Protein AF-A0A846D8H5-F1 (afdb_monomer_lite)

Foldseek 3Di:
DDDDDPDPDPPDPPFDDDPDDAQDWDAACDDPRHGDIFGWHDADRNVRDTDTPPDD

Secondary structure (DSSP, 8-state):
------------------S--TT-EEE--SSTTTT-EEEEEEEEGGGTEEEETTB-

Sequence (56 aa):
MPIKHQKAQTDTPLRYKMHVNKGDTVQVIAGRDKGKIGEILRTLPKISTAVVKGVN

Radius of gyration: 19.16 Å; chains: 1; bounding box: 60×16×39 Å

Structure (mmCIF, N/CA/C/O backbone):
data_AF-A0A846D8H5-F1
#
_entry.id   AF-A0A846D8H5-F1
#
loop_
_atom_site.group_PDB
_atom_site.id
_atom_site.type_symbol
_atom_site.label_atom_id
_atom_site.label_alt_id
_atom_site.label_comp_id
_atom_site.label_asym_id
_atom_site.label_entity_id
_atom_site.label_seq_id
_atom_site.pdbx_PDB_ins_code
_atom_site.Cartn_x
_atom_site.Cartn_y
_atom_site.Cartn_z
_atom_site.occupancy
_atom_site.B_iso_or_equiv
_atom_site.auth_seq_id
_atom_site.auth_comp_id
_atom_site.auth_asym_id
_atom_site.auth_atom_id
_atom_site.pdbx_PDB_model_num
ATOM 1 N N . MET A 1 1 ? 47.445 -7.336 -30.372 1.00 42.44 1 MET A N 1
ATOM 2 C CA . MET A 1 1 ? 46.604 -6.349 -29.657 1.00 42.44 1 MET A CA 1
ATOM 3 C C . MET A 1 1 ? 45.239 -6.969 -29.373 1.00 42.44 1 MET A C 1
ATOM 5 O O . MET A 1 1 ? 44.494 -7.175 -30.322 1.00 42.44 1 MET A O 1
ATOM 9 N N . PRO A 1 2 ? 44.917 -7.345 -28.124 1.00 45.84 2 PRO A N 1
ATOM 10 C CA . PRO A 1 2 ? 43.607 -7.886 -27.785 1.00 45.84 2 PRO A CA 1
ATOM 11 C C . PRO A 1 2 ? 42.650 -6.763 -27.366 1.00 45.84 2 PRO A C 1
ATOM 13 O O . PRO A 1 2 ? 42.877 -6.069 -26.379 1.00 45.84 2 PRO A O 1
ATOM 16 N N . ILE A 1 3 ? 41.555 -6.612 -28.106 1.00 63.84 3 ILE A N 1
ATOM 17 C CA . ILE A 1 3 ? 40.400 -5.823 -27.682 1.00 63.84 3 ILE A CA 1
ATOM 18 C C . ILE A 1 3 ? 39.554 -6.742 -26.794 1.00 63.84 3 ILE A C 1
ATOM 20 O O . ILE A 1 3 ? 38.936 -7.683 -27.286 1.00 63.84 3 ILE A O 1
ATOM 24 N N . LYS A 1 4 ? 39.528 -6.496 -25.482 1.00 52.75 4 LYS A N 1
ATOM 25 C CA . LYS A 1 4 ? 38.524 -7.075 -24.577 1.00 52.75 4 LYS A CA 1
ATOM 26 C C . LYS A 1 4 ? 37.913 -5.962 -23.735 1.00 52.75 4 LYS A C 1
ATOM 28 O O . LYS A 1 4 ? 38.416 -5.628 -22.671 1.00 52.75 4 LYS A O 1
ATOM 33 N N . HIS A 1 5 ? 36.799 -5.418 -24.214 1.00 52.75 5 HIS A N 1
ATOM 34 C CA . HIS A 1 5 ? 35.854 -4.689 -23.376 1.00 52.75 5 HIS A CA 1
ATOM 35 C C . HIS A 1 5 ? 34.794 -5.683 -22.894 1.00 52.75 5 HIS A C 1
ATOM 37 O O . HIS A 1 5 ? 33.788 -5.895 -23.565 1.00 52.75 5 HIS A O 1
ATOM 43 N N . GLN A 1 6 ? 35.020 -6.321 -21.745 1.00 61.38 6 GLN A N 1
ATOM 44 C CA . GLN A 1 6 ? 33.937 -6.985 -21.018 1.00 61.38 6 GLN A CA 1
ATOM 45 C C . GLN A 1 6 ? 33.257 -5.925 -20.152 1.00 61.38 6 GLN A C 1
ATOM 47 O O . GLN A 1 6 ? 33.773 -5.540 -19.106 1.00 61.38 6 GLN A O 1
ATOM 52 N N . LYS A 1 7 ? 32.116 -5.402 -20.613 1.00 55.94 7 LYS A N 1
ATOM 53 C CA . LYS A 1 7 ? 31.236 -4.605 -19.755 1.00 55.94 7 LYS A CA 1
ATOM 54 C C . LYS A 1 7 ? 30.581 -5.558 -18.759 1.00 55.94 7 LYS A C 1
ATOM 56 O O . LYS A 1 7 ? 29.754 -6.378 -19.148 1.00 55.94 7 LYS A O 1
ATOM 61 N N . ALA A 1 8 ? 30.974 -5.450 -17.494 1.00 57.19 8 ALA A N 1
ATOM 62 C CA . ALA A 1 8 ? 30.275 -6.075 -16.384 1.00 57.19 8 ALA A CA 1
ATOM 63 C C . ALA A 1 8 ? 28.843 -5.519 -16.340 1.00 57.19 8 ALA A C 1
ATOM 65 O O . ALA A 1 8 ? 28.641 -4.321 -16.139 1.00 57.19 8 ALA A O 1
ATOM 66 N N . GLN A 1 9 ? 27.855 -6.376 -16.590 1.00 60.44 9 GLN A N 1
ATOM 67 C CA . GLN A 1 9 ? 26.453 -6.066 -16.343 1.00 60.44 9 GLN A CA 1
ATOM 68 C C . GLN A 1 9 ? 26.278 -5.963 -14.828 1.00 60.44 9 GLN A C 1
ATOM 70 O O . GLN A 1 9 ? 26.311 -6.961 -14.115 1.00 60.44 9 GLN A O 1
ATOM 75 N N . THR A 1 10 ? 26.165 -4.744 -14.311 1.00 56.28 10 THR A N 1
ATOM 76 C CA . THR A 1 10 ? 25.765 -4.518 -12.927 1.00 56.28 10 THR A CA 1
ATOM 77 C C . THR A 1 10 ? 24.275 -4.827 -12.810 1.00 56.28 10 THR A C 1
ATOM 79 O O . THR A 1 10 ? 23.432 -3.983 -13.120 1.00 56.28 10 THR A O 1
ATOM 82 N N . ASP A 1 11 ? 23.965 -6.056 -12.384 1.00 64.25 11 ASP A N 1
ATOM 83 C CA . ASP A 1 11 ? 22.642 -6.540 -11.964 1.00 64.25 11 ASP A CA 1
ATOM 84 C C . ASP A 1 11 ? 22.071 -5.642 -10.859 1.00 64.25 11 ASP A C 1
ATOM 86 O O . ASP A 1 11 ? 22.139 -5.917 -9.660 1.00 64.25 11 ASP A O 1
ATOM 90 N N . THR A 1 12 ? 21.522 -4.501 -11.257 1.00 66.25 12 THR A N 1
ATOM 91 C CA . THR A 1 12 ? 20.779 -3.644 -10.347 1.00 66.25 12 THR A CA 1
ATOM 92 C C . THR A 1 12 ? 19.382 -4.244 -10.284 1.00 66.25 12 THR A C 1
ATOM 94 O O . THR A 1 12 ? 18.704 -4.274 -11.314 1.00 66.25 12 THR A O 1
ATOM 97 N N . PRO A 1 13 ? 18.920 -4.763 -9.131 1.00 68.25 13 PRO A N 1
ATOM 98 C CA . PRO A 1 13 ? 17.594 -5.350 -9.068 1.00 68.25 13 PRO A CA 1
ATOM 99 C C . PRO A 1 13 ? 16.583 -4.258 -9.416 1.00 68.25 13 PRO A C 1
ATOM 101 O O . PRO A 1 13 ? 16.543 -3.228 -8.742 1.00 68.25 13 PRO A O 1
ATOM 104 N N . LEU A 1 14 ? 15.784 -4.486 -10.464 1.00 68.12 14 LEU A N 1
ATOM 105 C CA . LEU A 1 14 ? 14.658 -3.635 -10.848 1.00 68.12 14 LEU A CA 1
ATOM 106 C C . LEU A 1 14 ? 13.696 -3.544 -9.654 1.00 68.12 14 LEU A C 1
ATOM 108 O O . LEU A 1 14 ? 12.848 -4.408 -9.437 1.00 68.12 14 LEU A O 1
AT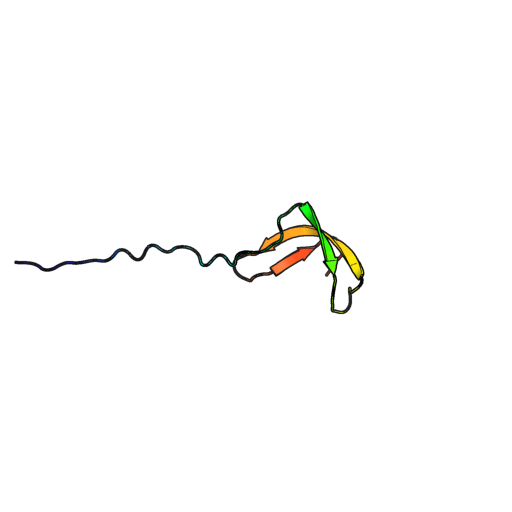OM 112 N N . ARG A 1 15 ? 13.890 -2.534 -8.805 1.00 67.69 15 ARG A N 1
ATOM 113 C CA . ARG A 1 15 ? 13.013 -2.224 -7.678 1.00 67.69 15 ARG A CA 1
ATOM 114 C C . ARG A 1 15 ? 12.036 -1.169 -8.155 1.00 67.69 15 ARG A C 1
ATOM 116 O O . ARG A 1 1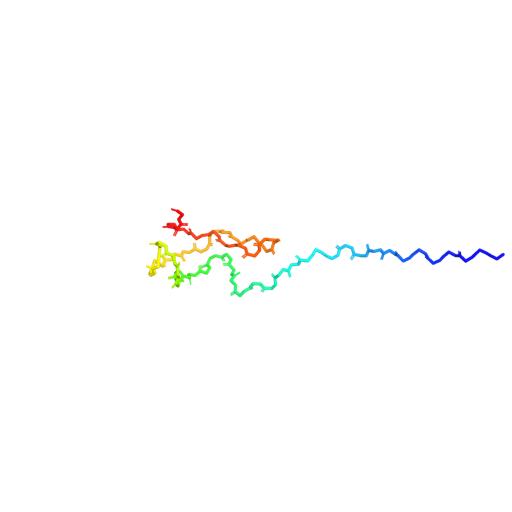5 ? 12.427 -0.027 -8.388 1.00 67.69 15 ARG A O 1
ATOM 123 N N . TYR A 1 16 ? 10.766 -1.537 -8.263 1.00 75.50 16 TYR A N 1
ATOM 124 C CA . TYR A 1 16 ? 9.716 -0.547 -8.450 1.00 75.50 16 TYR A CA 1
ATOM 125 C C . TYR A 1 16 ? 9.671 0.360 -7.221 1.00 75.50 16 TYR A C 1
ATOM 127 O O . TYR A 1 16 ? 9.610 -0.114 -6.082 1.00 75.50 16 TYR A O 1
ATOM 135 N N . LYS A 1 17 ? 9.739 1.674 -7.451 1.00 75.31 17 LYS A N 1
ATOM 136 C CA . LYS A 1 17 ? 9.609 2.671 -6.390 1.00 75.31 17 LYS A CA 1
ATOM 137 C C . LYS A 1 17 ? 8.164 2.635 -5.897 1.00 75.31 17 LYS A C 1
ATOM 139 O O . LYS A 1 17 ? 7.260 3.085 -6.592 1.00 75.31 17 LYS A O 1
ATOM 144 N N . MET A 1 18 ? 7.949 2.047 -4.725 1.00 81.88 18 MET A N 1
ATOM 145 C CA . MET A 1 18 ? 6.643 2.017 -4.071 1.00 81.88 18 MET A CA 1
ATOM 146 C C . MET A 1 18 ? 6.536 3.182 -3.089 1.00 81.88 18 MET A C 1
ATOM 148 O O . MET A 1 18 ? 7.506 3.517 -2.416 1.00 81.88 18 MET A O 1
ATOM 152 N N . HIS A 1 19 ? 5.350 3.780 -2.998 1.00 82.19 19 HIS A N 1
ATOM 153 C CA . HIS A 1 19 ? 5.048 4.863 -2.052 1.00 82.19 19 HIS A CA 1
ATOM 154 C C . HIS A 1 19 ? 4.725 4.362 -0.638 1.00 82.19 19 HIS A C 1
ATOM 156 O O . HIS A 1 19 ? 4.303 5.149 0.199 1.00 82.19 19 HIS A O 1
ATOM 162 N N . VAL A 1 20 ? 4.877 3.060 -0.390 1.00 83.56 20 VAL A N 1
ATOM 163 C CA . VAL A 1 20 ? 4.450 2.405 0.844 1.00 83.56 20 VAL A CA 1
ATOM 164 C C . VAL A 1 20 ? 5.589 1.598 1.455 1.00 83.56 20 VAL A C 1
ATOM 166 O O . VAL A 1 20 ? 6.302 0.879 0.747 1.00 83.56 20 VAL A O 1
ATOM 169 N N . ASN A 1 21 ? 5.733 1.696 2.772 1.00 84.00 21 ASN A N 1
ATOM 170 C CA . ASN A 1 21 ? 6.711 0.981 3.582 1.00 84.00 21 ASN A CA 1
ATOM 171 C C . ASN A 1 21 ? 6.027 0.011 4.558 1.00 84.00 21 ASN A C 1
ATOM 173 O O . ASN A 1 21 ? 4.809 -0.003 4.723 1.00 84.00 21 ASN A O 1
ATOM 177 N N . LYS A 1 22 ? 6.819 -0.860 5.193 1.00 85.06 22 LYS A N 1
ATOM 178 C CA . LYS A 1 22 ? 6.314 -1.716 6.278 1.00 85.06 22 LYS A CA 1
ATOM 179 C C . LYS A 1 22 ? 5.955 -0.851 7.486 1.00 85.06 22 LYS A C 1
ATOM 181 O O . LYS A 1 22 ? 6.753 0.006 7.850 1.00 85.06 22 LYS A O 1
ATOM 186 N N . GLY A 1 23 ? 4.809 -1.120 8.106 1.00 87.31 23 GLY A N 1
ATOM 187 C CA . GLY A 1 23 ? 4.286 -0.332 9.228 1.00 87.31 23 GLY A CA 1
ATOM 188 C C . GLY A 1 23 ? 3.420 0.862 8.817 1.00 87.31 23 GLY A C 1
ATOM 189 O O . GLY A 1 23 ? 2.797 1.484 9.672 1.00 87.31 23 GLY A O 1
ATOM 190 N N . ASP A 1 24 ? 3.317 1.169 7.520 1.00 89.12 24 ASP A N 1
ATOM 191 C CA . ASP A 1 24 ? 2.378 2.193 7.069 1.00 89.12 24 ASP A CA 1
ATOM 192 C C . ASP A 1 24 ? 0.938 1.685 7.186 1.00 89.12 24 ASP A C 1
ATOM 194 O O . ASP A 1 24 ? 0.633 0.516 6.919 1.00 89.12 24 ASP A O 1
ATOM 198 N N . THR A 1 25 ? 0.038 2.595 7.555 1.00 90.06 25 THR A N 1
ATOM 199 C CA . THR A 1 25 ? -1.403 2.340 7.579 1.00 90.06 25 THR A CA 1
ATOM 200 C C . THR A 1 25 ? -2.000 2.755 6.244 1.00 90.06 25 THR A C 1
ATOM 202 O O . THR A 1 25 ? -1.881 3.908 5.835 1.00 90.06 25 THR A O 1
ATOM 205 N N . VAL A 1 26 ? -2.647 1.821 5.554 1.00 89.62 26 VAL A N 1
ATOM 206 C CA . VAL A 1 26 ? -3.235 2.052 4.232 1.00 89.62 26 VAL A CA 1
ATOM 207 C C . VAL A 1 26 ? -4.699 1.651 4.207 1.00 89.62 26 VAL A C 1
ATOM 209 O O . VAL A 1 26 ? -5.134 0.755 4.931 1.00 89.62 26 VAL A O 1
ATOM 212 N N . GLN A 1 27 ? -5.459 2.317 3.343 1.00 90.00 27 GLN A N 1
ATOM 213 C CA . GLN A 1 27 ? -6.853 1.994 3.081 1.00 90.00 27 GLN A CA 1
ATOM 214 C C . GLN A 1 27 ? -6.998 1.357 1.701 1.00 90.00 27 GLN A C 1
ATOM 216 O O . GLN A 1 27 ? -6.428 1.823 0.714 1.00 90.00 27 GLN A O 1
ATOM 221 N N . VAL A 1 28 ? -7.802 0.301 1.622 1.00 90.06 28 VAL A N 1
ATOM 222 C CA . VAL A 1 28 ? -8.126 -0.361 0.359 1.00 90.06 28 VAL A CA 1
ATOM 223 C C . VAL A 1 28 ? -9.098 0.505 -0.445 1.00 90.06 28 VAL A C 1
ATOM 225 O O . VAL A 1 28 ? -10.214 0.786 -0.008 1.00 90.06 28 VAL A O 1
ATOM 228 N N . ILE A 1 29 ? -8.689 0.900 -1.649 1.00 91.06 29 ILE A N 1
ATOM 229 C CA . ILE A 1 29 ? -9.450 1.812 -2.522 1.00 91.06 29 ILE A CA 1
ATOM 230 C C . ILE A 1 29 ? -10.421 1.072 -3.458 1.00 91.06 29 ILE A C 1
ATOM 232 O O . ILE A 1 29 ? -11.432 1.636 -3.883 1.00 91.06 29 ILE A O 1
ATOM 236 N N . ALA A 1 30 ? -10.136 -0.195 -3.770 1.00 88.38 30 ALA A N 1
ATOM 237 C CA . ALA A 1 30 ? -10.881 -1.006 -4.732 1.00 88.38 30 ALA A CA 1
ATOM 238 C C . ALA A 1 30 ? -10.857 -2.501 -4.364 1.00 88.38 30 ALA A C 1
ATOM 240 O O . ALA A 1 30 ? -9.990 -2.945 -3.617 1.00 88.38 30 ALA A O 1
ATOM 241 N N . GLY A 1 31 ? -11.791 -3.279 -4.920 1.00 88.81 31 GLY A N 1
ATOM 242 C CA . GLY A 1 31 ? -11.910 -4.722 -4.679 1.00 88.81 31 GLY A CA 1
ATOM 243 C C . GLY A 1 31 ? -12.926 -5.088 -3.593 1.00 88.81 31 GLY A C 1
ATOM 244 O O . GLY A 1 31 ? -13.676 -4.239 -3.110 1.00 88.81 31 GLY A O 1
ATOM 245 N N . ARG A 1 32 ? -12.960 -6.375 -3.225 1.00 88.62 32 ARG A N 1
ATOM 246 C CA . ARG A 1 3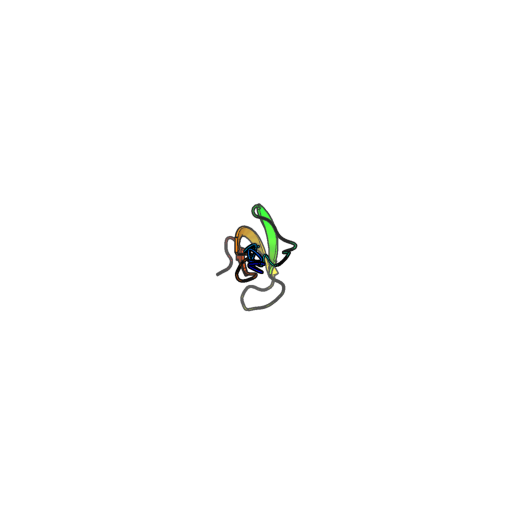2 ? -13.911 -6.937 -2.246 1.00 88.62 32 ARG A CA 1
ATOM 247 C C . ARG A 1 32 ? -13.745 -6.339 -0.847 1.00 88.62 32 ARG A C 1
ATOM 249 O O . ARG A 1 32 ? -14.712 -6.228 -0.103 1.00 88.62 32 ARG A O 1
ATOM 256 N N . ASP A 1 33 ? -12.532 -5.906 -0.532 1.00 88.06 33 ASP A N 1
ATOM 257 C CA . ASP A 1 33 ? -12.145 -5.357 0.765 1.00 88.06 33 ASP A CA 1
ATOM 258 C C . ASP A 1 33 ? -12.099 -3.824 0.794 1.00 88.06 33 ASP A C 1
ATOM 260 O O . ASP A 1 33 ? -11.481 -3.235 1.683 1.00 88.06 33 ASP A O 1
ATOM 264 N N . LYS A 1 34 ? -12.740 -3.161 -0.177 1.00 88.56 34 LYS A N 1
ATOM 265 C CA . LYS A 1 34 ? -12.785 -1.698 -0.272 1.00 88.56 34 LYS A CA 1
ATOM 266 C C . LYS A 1 34 ? -13.225 -1.061 1.051 1.00 88.56 34 LYS A C 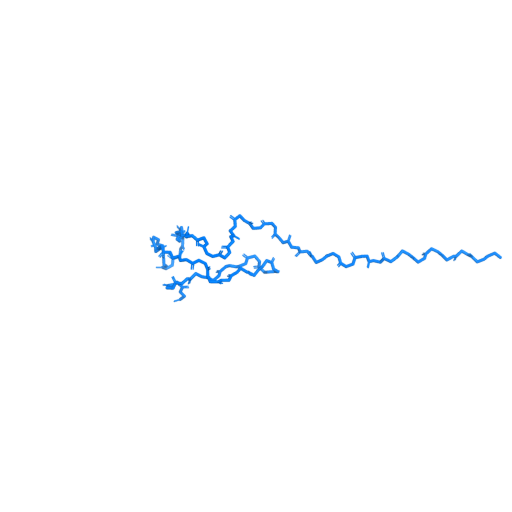1
ATOM 268 O O . LYS A 1 34 ? -14.231 -1.443 1.640 1.00 88.56 34 LYS A O 1
ATOM 273 N N . GLY A 1 35 ? -12.479 -0.049 1.484 1.00 89.88 35 GLY A N 1
ATOM 274 C CA . GLY A 1 35 ? -12.736 0.711 2.704 1.00 89.88 35 GLY A CA 1
ATOM 275 C C . GLY A 1 35 ? -12.052 0.156 3.952 1.00 89.88 35 GLY A C 1
ATOM 276 O O . GLY A 1 35 ? -11.930 0.902 4.923 1.00 89.88 35 GLY A O 1
ATOM 277 N N 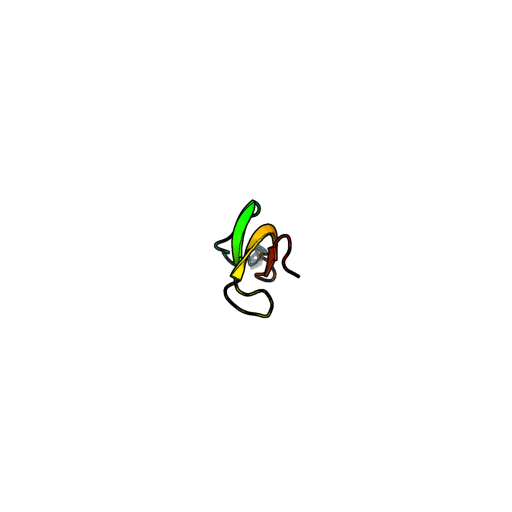. LYS A 1 36 ? -11.546 -1.088 3.932 1.00 90.31 36 LYS A N 1
ATOM 278 C CA . LYS A 1 36 ? -10.769 -1.628 5.054 1.00 90.31 36 LYS A CA 1
ATOM 279 C C . LYS A 1 36 ? -9.459 -0.867 5.208 1.00 90.31 36 LYS A C 1
ATOM 281 O O . LYS A 1 36 ? -8.771 -0.578 4.228 1.00 90.31 36 LYS A O 1
ATOM 286 N N . ILE A 1 37 ? -9.131 -0.567 6.457 1.00 89.69 37 ILE A N 1
ATOM 287 C CA . ILE A 1 37 ? -7.881 0.066 6.860 1.00 89.69 37 ILE A CA 1
ATOM 288 C C . ILE A 1 37 ? -7.037 -1.005 7.537 1.00 89.69 37 ILE A C 1
ATOM 290 O O . ILE A 1 37 ? -7.540 -1.756 8.374 1.00 89.69 37 ILE A O 1
ATOM 294 N N . GLY A 1 38 ? -5.764 -1.083 7.173 1.00 90.81 38 GLY A N 1
ATOM 295 C CA . GLY A 1 38 ? -4.847 -2.035 7.773 1.00 90.81 38 GLY A CA 1
ATOM 296 C C . GLY A 1 38 ? -3.397 -1.607 7.642 1.00 90.81 38 GLY A C 1
ATOM 297 O O . GLY A 1 38 ? -3.043 -0.723 6.864 1.00 90.81 38 GLY A O 1
ATOM 298 N N . GLU A 1 39 ? -2.554 -2.253 8.432 1.00 91.50 39 GLU A N 1
ATOM 299 C CA . GLU A 1 39 ? -1.121 -1.986 8.482 1.00 91.50 39 GLU A CA 1
ATOM 300 C C . GLU A 1 39 ? -0.368 -2.904 7.513 1.00 91.50 39 GLU A C 1
ATOM 302 O O . GLU A 1 39 ? -0.696 -4.088 7.373 1.00 91.50 39 GLU A O 1
ATOM 307 N N . ILE A 1 40 ? 0.657 -2.388 6.838 1.00 91.12 40 ILE A N 1
ATOM 308 C CA . ILE A 1 40 ? 1.460 -3.181 5.906 1.00 91.12 40 ILE A CA 1
ATOM 309 C C . ILE A 1 40 ? 2.431 -4.083 6.670 1.00 91.12 40 ILE A C 1
ATOM 311 O O . ILE A 1 40 ? 3.394 -3.619 7.280 1.00 91.12 40 ILE A O 1
ATOM 315 N N . LEU A 1 41 ? 2.242 -5.398 6.542 1.00 89.19 41 LEU A N 1
ATOM 316 C CA . LEU A 1 41 ? 3.136 -6.411 7.111 1.00 89.19 41 LEU A CA 1
ATOM 317 C C . LEU A 1 41 ? 4.420 -6.553 6.288 1.00 89.19 41 LEU A C 1
ATOM 319 O O . LEU A 1 41 ? 5.527 -6.691 6.816 1.00 89.19 41 LEU A O 1
ATOM 323 N N . ARG A 1 42 ? 4.281 -6.566 4.959 1.00 88.19 42 ARG A N 1
ATOM 324 C CA . ARG A 1 42 ? 5.417 -6.699 4.045 1.00 88.19 42 ARG A CA 1
ATOM 325 C C . ARG A 1 42 ? 5.137 -6.111 2.678 1.00 88.19 42 ARG A C 1
ATOM 327 O O . ARG A 1 42 ? 4.057 -6.277 2.126 1.00 88.19 42 ARG A O 1
ATOM 334 N N . THR A 1 43 ? 6.167 -5.498 2.116 1.00 86.88 43 THR A N 1
ATOM 335 C CA . THR A 1 43 ? 6.196 -5.004 0.747 1.00 86.88 43 THR A CA 1
ATOM 336 C C . THR A 1 43 ? 7.052 -5.925 -0.117 1.00 86.88 43 THR A C 1
ATOM 338 O O . THR A 1 43 ? 8.124 -6.377 0.289 1.00 86.88 43 THR A O 1
ATOM 341 N N . LEU A 1 44 ? 6.563 -6.233 -1.314 1.00 86.94 44 LEU A N 1
ATOM 342 C CA . LEU A 1 44 ? 7.218 -7.073 -2.309 1.00 86.94 44 LEU A CA 1
ATOM 343 C C . LEU A 1 44 ? 7.532 -6.208 -3.541 1.00 86.94 44 LEU A C 1
ATOM 345 O O . LEU A 1 44 ? 6.809 -6.266 -4.536 1.00 86.94 44 LEU A O 1
ATOM 349 N N . PRO A 1 45 ? 8.616 -5.405 -3.507 1.00 83.94 45 PRO A N 1
ATOM 350 C CA . PRO A 1 45 ? 8.966 -4.471 -4.585 1.00 83.94 45 PRO A CA 1
ATOM 351 C C . PRO A 1 45 ? 9.270 -5.154 -5.921 1.00 83.94 45 PRO A C 1
ATOM 353 O O . PRO A 1 45 ? 9.175 -4.511 -6.960 1.00 83.94 45 PRO A O 1
ATOM 356 N N . LYS A 1 46 ? 9.615 -6.450 -5.905 1.00 83.88 46 LYS A N 1
ATOM 357 C CA . LYS A 1 46 ? 9.858 -7.248 -7.119 1.00 83.88 46 LYS A CA 1
ATOM 358 C C . LYS A 1 46 ? 8.595 -7.461 -7.958 1.00 83.88 46 LYS A C 1
ATOM 360 O O . LYS A 1 46 ? 8.697 -7.607 -9.165 1.00 83.88 46 LYS A O 1
ATOM 365 N N . ILE A 1 47 ? 7.432 -7.500 -7.310 1.00 85.12 47 ILE A N 1
ATOM 366 C CA . ILE A 1 47 ? 6.126 -7.753 -7.939 1.00 85.12 47 ILE A CA 1
ATOM 367 C C . ILE A 1 47 ? 5.128 -6.626 -7.642 1.00 85.12 47 ILE A C 1
ATOM 369 O O . ILE A 1 47 ? 3.921 -6.838 -7.706 1.00 85.12 47 ILE A O 1
ATOM 373 N N . SER A 1 48 ? 5.628 -5.459 -7.215 1.00 82.56 48 SER A N 1
ATOM 374 C CA . SER A 1 48 ? 4.825 -4.272 -6.878 1.00 82.56 48 SER A CA 1
ATOM 375 C C . SER A 1 48 ? 3.596 -4.554 -5.994 1.00 82.56 48 SER A C 1
ATOM 377 O O . SER A 1 48 ? 2.541 -3.961 -6.190 1.00 82.56 48 SER A O 1
ATOM 379 N N . THR A 1 49 ? 3.706 -5.489 -5.046 1.00 86.00 49 THR A N 1
ATOM 380 C CA . THR A 1 49 ? 2.579 -5.939 -4.208 1.00 86.00 49 THR A CA 1
ATOM 381 C C . THR A 1 49 ? 2.879 -5.670 -2.735 1.00 86.00 49 THR A C 1
ATOM 383 O O . THR A 1 49 ? 4.023 -5.806 -2.300 1.00 86.00 49 THR A O 1
ATOM 386 N N . ALA A 1 50 ? 1.867 -5.319 -1.942 1.00 88.25 50 ALA A N 1
ATOM 387 C CA . ALA A 1 50 ? 1.975 -5.164 -0.493 1.00 88.25 50 ALA A CA 1
ATOM 388 C C . ALA A 1 50 ? 0.963 -6.072 0.216 1.00 88.25 50 ALA A C 1
ATOM 390 O O . ALA A 1 50 ? -0.153 -6.255 -0.257 1.00 88.25 50 ALA A O 1
ATOM 391 N N . VAL A 1 51 ? 1.366 -6.648 1.347 1.00 88.94 51 VAL A N 1
ATOM 392 C CA . VAL A 1 51 ? 0.514 -7.490 2.193 1.00 88.94 51 VAL A CA 1
ATOM 393 C C . VAL A 1 51 ? 0.058 -6.662 3.382 1.00 88.94 51 VAL A C 1
ATOM 395 O O . VAL A 1 51 ? 0.895 -6.192 4.158 1.00 88.94 51 VAL A O 1
ATOM 398 N N . VAL A 1 52 ? -1.255 -6.513 3.528 1.00 90.12 52 VAL A N 1
ATOM 399 C CA . VAL A 1 52 ? -1.890 -5.688 4.559 1.00 90.12 52 VAL A CA 1
ATOM 400 C C . VAL A 1 52 ? -2.556 -6.587 5.602 1.00 90.12 52 VAL A C 1
ATOM 402 O O . VAL A 1 52 ? -3.185 -7.593 5.276 1.00 90.12 52 VAL A O 1
ATOM 405 N N . LYS A 1 53 ? -2.404 -6.250 6.883 1.00 87.25 53 LYS A N 1
ATOM 406 C CA . LYS A 1 53 ? -2.997 -6.992 7.998 1.00 87.25 53 LYS A CA 1
ATOM 407 C C . LYS A 1 53 ? -4.525 -6.896 7.941 1.00 87.25 53 LYS A C 1
ATOM 409 O O . LYS A 1 53 ? -5.073 -5.799 7.935 1.00 87.25 53 LYS A O 1
ATOM 414 N N . GLY A 1 54 ? -5.204 -8.044 7.932 1.00 80.88 54 GLY A N 1
ATOM 415 C CA . GLY A 1 54 ? -6.673 -8.120 7.897 1.00 80.88 54 GLY A CA 1
ATOM 416 C C . GLY A 1 54 ? -7.295 -7.985 6.501 1.00 80.88 54 GLY A C 1
ATOM 417 O O . GLY A 1 54 ? -8.521 -7.939 6.390 1.00 80.88 54 GLY A O 1
ATOM 418 N N . VAL A 1 55 ? -6.464 -7.940 5.453 1.00 70.25 55 VAL A N 1
ATOM 419 C CA . VAL A 1 55 ? -6.891 -7.862 4.053 1.00 70.25 55 VAL A CA 1
ATOM 420 C C . VAL A 1 55 ? -6.255 -9.024 3.285 1.00 70.25 55 VAL A C 1
ATOM 422 O O . VAL A 1 55 ? -5.066 -8.975 2.966 1.00 70.25 55 VAL A O 1
ATOM 425 N N . ASN A 1 56 ? -7.024 -10.094 3.070 1.00 58.59 56 ASN A N 1
ATOM 426 C CA . ASN A 1 56 ? -6.752 -11.188 2.130 1.00 58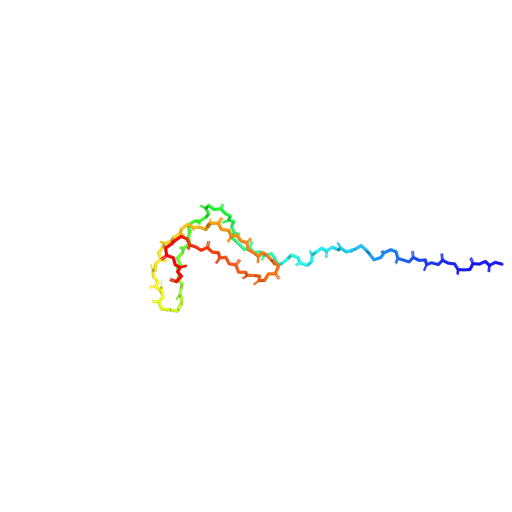.59 56 ASN A CA 1
ATOM 427 C C . ASN A 1 56 ? -8.030 -12.004 1.906 1.00 58.59 56 ASN A C 1
ATOM 429 O O . ASN A 1 56 ? -8.770 -12.177 2.904 1.00 58.59 56 ASN A O 1
#

pLDDT: mean 78.59, std 13.67, range [42.44, 91.5]